Protein AF-A0A7R9LEV7-F1 (afdb_monomer_lite)

Structure (mmCIF, N/CA/C/O backbone):
data_AF-A0A7R9LEV7-F1
#
_entry.id   AF-A0A7R9LEV7-F1
#
loop_
_atom_site.group_PDB
_atom_site.id
_atom_site.type_symbol
_atom_site.label_atom_id
_atom_site.label_alt_id
_atom_site.label_comp_id
_atom_site.label_asym_id
_atom_site.label_entity_id
_atom_site.label_seq_id
_atom_site.pdbx_PDB_ins_code
_atom_site.Cartn_x
_atom_site.Cartn_y
_atom_site.Cartn_z
_atom_site.occupancy
_atom_site.B_iso_or_equiv
_atom_site.auth_seq_id
_atom_site.auth_comp_id
_atom_site.auth_asym_id
_atom_site.auth_atom_id
_atom_site.pdbx_PDB_model_num
ATOM 1 N N . MET A 1 1 ? 0.562 28.683 12.586 1.00 47.09 1 MET A N 1
ATOM 2 C CA . MET A 1 1 ? 1.000 27.918 11.396 1.00 47.09 1 MET A CA 1
ATOM 3 C C . MET A 1 1 ? -0.199 27.134 10.901 1.00 47.09 1 MET A C 1
ATOM 5 O O . MET A 1 1 ? -0.878 26.532 11.716 1.00 47.09 1 MET A O 1
ATOM 9 N N . ASN A 1 2 ? -0.547 27.266 9.622 1.00 50.81 2 ASN A N 1
ATOM 10 C CA . ASN A 1 2 ? -1.843 26.828 9.103 1.00 50.81 2 ASN A CA 1
ATOM 11 C C . ASN A 1 2 ? -1.877 25.301 8.926 1.00 50.81 2 ASN A C 1
ATOM 13 O O . ASN A 1 2 ? -1.026 24.731 8.242 1.00 50.81 2 ASN A O 1
ATOM 17 N N . ASN A 1 3 ? -2.853 24.663 9.563 1.00 64.19 3 ASN A N 1
ATOM 18 C CA . ASN A 1 3 ? -2.772 23.296 10.067 1.00 64.19 3 ASN A CA 1
ATOM 19 C C . ASN A 1 3 ? -3.196 22.223 9.046 1.00 64.19 3 ASN A C 1
ATOM 21 O O . ASN A 1 3 ? -4.086 21.417 9.295 1.00 64.19 3 ASN A O 1
ATOM 25 N N . ARG A 1 4 ? -2.622 22.257 7.834 1.00 72.50 4 ARG A N 1
ATOM 26 C CA . ARG A 1 4 ? -3.029 21.337 6.751 1.00 72.50 4 ARG A CA 1
ATOM 27 C C . ARG A 1 4 ? -2.778 19.867 7.081 1.00 72.50 4 ARG A C 1
ATOM 29 O O . ARG A 1 4 ? -3.557 19.032 6.637 1.00 72.50 4 ARG A O 1
ATOM 36 N N . PHE A 1 5 ? -1.713 19.565 7.822 1.00 71.69 5 PHE A N 1
ATOM 37 C CA . PHE A 1 5 ? -1.410 18.196 8.240 1.00 71.69 5 PHE A CA 1
ATOM 38 C C . PHE A 1 5 ? -2.412 17.705 9.278 1.00 71.69 5 PHE A C 1
ATOM 40 O O . PHE A 1 5 ? -3.044 16.684 9.041 1.00 71.69 5 PHE A O 1
ATOM 47 N N . ASP A 1 6 ? -2.663 18.481 10.330 1.00 76.75 6 ASP A N 1
ATOM 48 C CA . ASP A 1 6 ? -3.666 18.125 11.337 1.00 76.75 6 ASP A CA 1
ATOM 49 C C . ASP A 1 6 ? -5.066 18.016 10.721 1.00 76.75 6 ASP A C 1
ATOM 51 O O . ASP A 1 6 ? -5.847 17.152 11.097 1.00 76.75 6 ASP A O 1
ATOM 55 N N . HIS A 1 7 ? -5.380 18.837 9.714 1.00 81.81 7 HIS A N 1
ATOM 56 C CA . HIS A 1 7 ? -6.629 18.716 8.964 1.00 81.81 7 HIS A CA 1
ATOM 57 C C . HIS A 1 7 ? -6.697 17.422 8.136 1.00 81.81 7 HIS A C 1
ATOM 59 O O . HIS A 1 7 ? -7.743 16.774 8.087 1.00 81.81 7 HIS A O 1
ATOM 65 N N . PHE A 1 8 ? -5.589 17.030 7.498 1.00 85.00 8 PHE A N 1
ATOM 66 C CA . PHE A 1 8 ? -5.489 15.771 6.760 1.00 85.00 8 PHE A CA 1
ATOM 67 C C . PHE A 1 8 ? -5.619 14.560 7.688 1.00 85.00 8 PHE A C 1
ATOM 69 O O . PHE A 1 8 ? -6.366 13.640 7.370 1.00 85.00 8 PHE A O 1
ATOM 76 N N . GLU A 1 9 ? -4.944 14.574 8.836 1.00 88.88 9 GLU A N 1
ATOM 77 C CA . GLU A 1 9 ? -5.042 13.523 9.849 1.00 88.88 9 GLU A CA 1
ATOM 78 C C . GLU A 1 9 ? -6.454 13.442 10.427 1.00 88.88 9 GLU A C 1
ATOM 80 O O . GLU A 1 9 ? -7.057 12.374 10.408 1.00 88.88 9 GLU A O 1
ATOM 85 N N . GLN A 1 10 ? -7.032 14.572 10.841 1.00 88.88 10 GLN A N 1
ATOM 86 C CA . GLN A 1 10 ? -8.359 14.626 11.457 1.00 88.88 10 GLN A CA 1
ATOM 87 C C . GLN A 1 10 ? -9.472 14.108 10.538 1.00 88.88 10 GLN A C 1
ATOM 89 O O . GLN A 1 10 ? -10.426 13.491 11.016 1.00 88.88 10 GLN A O 1
ATOM 94 N N . ILE A 1 11 ? -9.393 14.394 9.236 1.00 89.81 11 ILE A N 1
ATOM 95 C CA . ILE A 1 11 ? -10.358 13.878 8.260 1.00 89.81 11 ILE A CA 1
ATOM 96 C C . ILE A 1 11 ? -10.007 12.439 7.896 1.00 89.81 11 ILE A C 1
ATOM 98 O O . ILE A 1 11 ? -10.865 11.561 7.938 1.00 89.81 11 ILE A O 1
ATOM 102 N N . GLY A 1 12 ? -8.750 12.194 7.529 1.00 90.88 12 GLY A N 1
ATOM 103 C CA . GLY A 1 12 ? -8.291 10.921 6.992 1.00 90.88 12 GLY A CA 1
ATOM 104 C C . GLY A 1 12 ? -8.388 9.771 7.988 1.00 90.88 12 GLY A C 1
ATOM 105 O O . GLY A 1 12 ? -8.630 8.650 7.550 1.00 90.88 12 GLY A O 1
ATOM 106 N N . SER A 1 13 ? -8.254 10.034 9.293 1.00 93.75 13 SER A N 1
ATOM 107 C CA . SER A 1 13 ? -8.361 9.026 10.358 1.00 93.75 13 SER A CA 1
ATOM 108 C C . SER A 1 13 ? -9.785 8.508 10.558 1.00 93.75 13 SER A C 1
ATOM 110 O O . SER A 1 13 ? -9.979 7.406 11.064 1.00 93.75 13 SER A O 1
ATOM 112 N N . LYS A 1 14 ? -10.794 9.266 10.121 1.00 93.62 14 LYS A N 1
ATOM 113 C CA . LYS A 1 14 ? -12.218 8.932 10.284 1.00 93.62 14 LYS A CA 1
ATOM 114 C C . LYS A 1 14 ? -12.855 8.310 9.042 1.00 93.62 14 LYS A C 1
ATOM 116 O O . LYS A 1 14 ? -14.064 8.087 9.006 1.00 93.62 14 LYS A O 1
ATOM 121 N N . VAL A 1 15 ? -12.047 8.066 8.013 1.00 92.06 15 VAL A N 1
ATOM 122 C CA . VAL A 1 15 ? -12.466 7.567 6.700 1.00 92.06 15 VAL A CA 1
ATOM 123 C C . VAL A 1 15 ? -11.873 6.177 6.503 1.00 92.06 15 VAL A C 1
ATOM 125 O O . VAL A 1 15 ? -10.658 6.002 6.599 1.00 92.06 15 VAL A O 1
ATOM 128 N N . LEU A 1 16 ? -12.718 5.190 6.207 1.00 91.44 16 LEU A N 1
ATOM 129 C CA . LEU A 1 16 ? -12.293 3.818 5.923 1.00 91.44 16 LEU A CA 1
ATOM 130 C C . LEU A 1 16 ? -11.338 3.764 4.719 1.00 91.44 16 LEU A C 1
ATOM 132 O O . LEU A 1 16 ? -11.522 4.498 3.743 1.00 91.44 16 LEU A O 1
ATOM 136 N N . CYS A 1 17 ? -10.350 2.861 4.735 1.00 89.31 17 CYS A N 1
ATOM 137 C CA . CYS A 1 17 ? -9.410 2.723 3.612 1.00 89.31 17 CYS A CA 1
ATOM 138 C C . CYS A 1 17 ? -10.069 2.338 2.278 1.00 89.31 17 CYS A C 1
ATOM 140 O O . CYS A 1 17 ? -9.464 2.535 1.228 1.00 89.31 17 CYS A O 1
ATOM 142 N N . GLU A 1 18 ? -11.296 1.815 2.295 1.00 82.81 18 GLU A N 1
ATOM 143 C CA . GLU A 1 18 ? -12.086 1.539 1.095 1.00 82.81 18 GLU A CA 1
ATOM 144 C C . GLU A 1 18 ? -13.091 2.648 0.721 1.00 82.81 18 GLU A C 1
ATOM 146 O O . GLU A 1 18 ? -13.806 2.517 -0.272 1.00 82.81 18 GLU A O 1
ATOM 151 N N . LYS A 1 19 ? -13.231 3.724 1.507 1.00 78.88 19 LYS A N 1
ATOM 152 C CA . LYS A 1 19 ? -14.218 4.774 1.207 1.00 78.88 19 LYS A CA 1
ATOM 153 C C . LYS A 1 19 ? -13.811 5.577 -0.019 1.00 78.88 19 LYS A C 1
ATOM 155 O O . LYS A 1 19 ? -12.648 5.924 -0.193 1.00 78.88 19 LYS A O 1
ATOM 160 N N . ASN A 1 20 ? -14.803 5.895 -0.852 1.00 64.69 20 ASN A N 1
ATOM 161 C CA . ASN A 1 20 ? -14.601 6.439 -2.194 1.00 64.69 20 ASN A CA 1
ATOM 162 C C . ASN A 1 20 ? -13.700 5.546 -3.051 1.00 64.69 20 ASN A C 1
ATOM 164 O O . ASN A 1 20 ? -13.074 6.033 -3.994 1.00 64.69 20 ASN A O 1
ATOM 168 N N . ASP A 1 21 ? -13.672 4.238 -2.763 1.00 61.25 21 ASP A N 1
ATOM 169 C CA . ASP A 1 21 ? -13.261 3.245 -3.733 1.00 61.25 21 ASP A CA 1
ATOM 170 C C 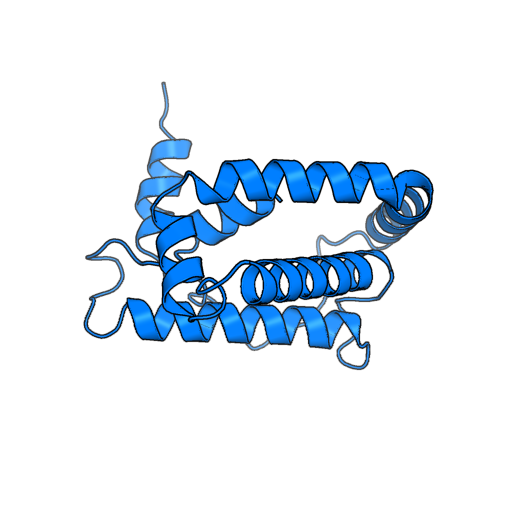. ASP A 1 21 ? -14.164 3.426 -4.949 1.00 61.25 21 ASP A C 1
ATOM 172 O O . ASP A 1 21 ? -15.286 2.918 -5.009 1.00 61.25 21 ASP A O 1
ATOM 176 N N . ILE A 1 22 ? -13.669 4.185 -5.926 1.00 51.53 22 ILE A N 1
ATOM 177 C CA . ILE A 1 22 ? -14.211 4.237 -7.274 1.00 51.53 22 ILE A CA 1
ATOM 178 C C . ILE A 1 22 ? -13.961 2.836 -7.826 1.00 51.53 22 ILE A C 1
ATOM 180 O O . ILE A 1 22 ? -12.960 2.557 -8.482 1.00 51.53 22 ILE A O 1
ATOM 184 N N . SER A 1 23 ? -14.853 1.921 -7.463 1.00 46.97 23 SER A N 1
ATOM 185 C CA . SER A 1 23 ? -14.856 0.505 -7.818 1.00 46.97 23 SER A CA 1
ATOM 186 C C . SER A 1 23 ? -15.030 0.282 -9.322 1.00 46.97 23 SER A C 1
ATOM 188 O O . SER A 1 23 ? -15.040 -0.859 -9.766 1.00 46.97 23 SER A O 1
ATOM 190 N N . ASP A 1 24 ? -15.073 1.364 -10.104 1.00 50.38 24 ASP A N 1
ATOM 191 C CA . ASP A 1 24 ? -15.359 1.356 -11.532 1.00 50.38 24 ASP A CA 1
ATOM 192 C C . ASP A 1 24 ? -14.272 2.016 -12.402 1.00 50.38 24 ASP A C 1
ATOM 194 O O . ASP A 1 24 ? -14.451 2.226 -13.598 1.00 50.38 24 ASP A O 1
ATOM 198 N N . LYS A 1 25 ? -13.108 2.362 -11.833 1.00 52.19 25 LYS A N 1
ATOM 199 C CA . LYS A 1 25 ? -11.977 2.882 -12.619 1.00 52.19 25 LYS A CA 1
ATOM 200 C C . LYS A 1 25 ? -10.650 2.257 -12.193 1.00 52.19 25 LYS A C 1
ATOM 202 O O . LYS A 1 25 ? -9.771 2.917 -11.655 1.00 52.19 25 LYS A O 1
ATOM 207 N N . THR A 1 26 ? -10.461 0.990 -12.568 1.00 59.38 26 THR A N 1
ATOM 208 C CA . THR A 1 26 ? -9.124 0.440 -12.886 1.00 59.38 26 THR A CA 1
ATOM 209 C C . THR A 1 26 ? -8.474 1.157 -14.079 1.00 59.38 26 THR A C 1
ATOM 211 O O . THR A 1 26 ? -7.342 0.853 -14.446 1.00 59.38 26 THR A O 1
ATOM 214 N N . SER A 1 27 ? -9.169 2.125 -14.687 1.00 71.44 27 SER A N 1
ATOM 215 C CA . SER A 1 27 ? -8.616 2.993 -15.711 1.00 71.44 27 SER A CA 1
ATOM 216 C C . SER A 1 27 ? -7.413 3.755 -15.173 1.00 71.44 27 SER A C 1
ATOM 218 O O . SER A 1 27 ? -7.488 4.413 -14.134 1.00 71.44 27 SER A O 1
ATOM 220 N N . VAL A 1 28 ? -6.338 3.718 -15.949 1.00 83.06 28 VAL A N 1
ATOM 221 C CA . VAL A 1 28 ? -5.165 4.571 -15.783 1.00 83.06 28 VAL A CA 1
ATOM 222 C C . VAL A 1 28 ? -5.598 6.020 -15.496 1.00 83.06 28 VAL A C 1
ATOM 224 O O . VAL A 1 28 ? -6.374 6.576 -16.281 1.00 83.06 28 VAL A O 1
ATOM 227 N N . PRO A 1 29 ? -5.125 6.651 -14.404 1.00 85.12 29 PRO A N 1
ATOM 228 C CA . PRO A 1 29 ? -5.431 8.048 -14.124 1.00 85.12 29 PRO A CA 1
ATOM 229 C C . PRO A 1 29 ? -4.989 8.953 -15.279 1.00 85.12 29 PRO A C 1
ATOM 231 O O . PRO A 1 29 ? -3.902 8.775 -15.819 1.00 85.12 29 PRO A O 1
ATOM 234 N N . GLN A 1 30 ? -5.795 9.956 -15.643 1.00 89.06 30 GLN A N 1
ATOM 235 C CA . GLN A 1 30 ? -5.492 10.844 -16.781 1.00 89.06 30 GLN A CA 1
ATOM 236 C C . GLN A 1 30 ? -4.182 11.627 -16.613 1.00 89.06 30 GLN A C 1
ATOM 238 O O . GLN A 1 30 ? -3.542 11.985 -17.595 1.00 89.06 30 GLN A O 1
ATOM 243 N N . TRP A 1 31 ? -3.778 11.882 -15.369 1.00 89.38 31 TRP A N 1
ATOM 244 C CA . TRP A 1 31 ? -2.523 12.556 -15.040 1.00 89.38 31 TRP A CA 1
ATOM 245 C C . TRP A 1 31 ? -1.303 11.620 -15.079 1.00 89.38 31 TRP A C 1
ATOM 247 O O . TRP A 1 31 ? -0.176 12.088 -14.911 1.00 89.38 31 TRP A O 1
ATOM 257 N N . LEU A 1 32 ? -1.500 10.307 -15.258 1.00 89.62 32 LEU A N 1
ATOM 258 C CA . LEU A 1 32 ? -0.415 9.335 -15.232 1.00 89.62 32 LEU A CA 1
ATOM 259 C C . LEU A 1 32 ? 0.423 9.421 -16.511 1.00 89.62 32 LEU A C 1
ATOM 261 O O . LEU A 1 32 ? -0.024 9.095 -17.609 1.00 89.62 32 LEU A O 1
ATOM 265 N N . ASP A 1 33 ? 1.691 9.762 -16.333 1.00 93.88 33 ASP A N 1
ATOM 266 C CA . ASP A 1 33 ? 2.699 9.738 -17.383 1.00 93.88 33 ASP A CA 1
ATOM 267 C C . ASP A 1 33 ? 3.368 8.354 -17.433 1.00 93.88 33 ASP A C 1
ATOM 269 O O . ASP A 1 33 ? 4.161 7.983 -16.558 1.00 93.88 33 ASP A O 1
ATOM 273 N N . LYS A 1 34 ? 3.036 7.571 -18.467 1.00 90.81 34 LYS A N 1
ATOM 274 C CA . LYS A 1 34 ? 3.555 6.205 -18.638 1.00 90.81 34 LYS A CA 1
ATOM 275 C C . LYS A 1 34 ? 5.075 6.167 -18.825 1.00 90.81 34 LYS A C 1
ATOM 277 O O . LYS A 1 34 ? 5.693 5.172 -18.448 1.00 90.81 34 LYS A O 1
ATOM 282 N N . ASP A 1 35 ? 5.694 7.224 -19.347 1.00 94.62 35 ASP A N 1
ATOM 283 C CA . ASP A 1 35 ? 7.144 7.262 -19.554 1.00 94.62 35 ASP A CA 1
ATOM 284 C C . ASP A 1 35 ? 7.889 7.499 -18.242 1.00 94.62 35 ASP A C 1
ATOM 286 O O . ASP A 1 35 ? 8.907 6.851 -17.978 1.00 94.62 35 ASP A O 1
ATOM 290 N N . LYS A 1 36 ? 7.335 8.331 -17.350 1.00 95.19 36 LYS A N 1
ATOM 291 C CA . LYS A 1 36 ? 7.852 8.461 -15.977 1.00 95.19 36 LYS A CA 1
ATOM 292 C C . LYS A 1 36 ? 7.760 7.147 -15.208 1.00 95.19 36 LYS A C 1
ATOM 294 O O . LYS A 1 36 ? 8.709 6.803 -14.503 1.00 95.19 36 LYS A O 1
ATOM 299 N N . ILE A 1 37 ? 6.672 6.392 -15.380 1.00 93.00 37 ILE A N 1
ATOM 300 C CA . ILE A 1 37 ? 6.533 5.062 -14.771 1.00 93.00 37 ILE A CA 1
ATOM 301 C C . ILE A 1 37 ? 7.610 4.111 -15.294 1.00 93.00 37 ILE A C 1
ATOM 303 O O . ILE A 1 37 ? 8.364 3.566 -14.492 1.00 93.00 37 ILE A O 1
ATOM 307 N N . ARG A 1 38 ? 7.770 3.974 -16.616 1.00 93.88 38 ARG A N 1
ATOM 308 C CA . ARG A 1 38 ? 8.815 3.115 -17.211 1.00 93.88 38 ARG A CA 1
ATOM 309 C C . ARG A 1 38 ? 10.216 3.486 -16.726 1.00 93.88 38 ARG A C 1
ATOM 311 O O . ARG A 1 38 ? 11.024 2.609 -16.415 1.00 93.88 38 ARG A O 1
ATOM 318 N N . ARG A 1 39 ? 10.507 4.786 -16.611 1.00 96.00 39 ARG A N 1
ATOM 319 C CA . ARG A 1 39 ? 11.777 5.277 -16.062 1.00 96.00 39 ARG A CA 1
ATOM 320 C C . ARG A 1 39 ? 11.968 4.854 -14.604 1.00 96.00 39 ARG A C 1
ATOM 322 O O . ARG A 1 39 ? 13.052 4.388 -14.255 1.00 96.00 39 ARG A O 1
ATOM 329 N N . ALA A 1 40 ? 10.940 4.991 -13.768 1.00 93.88 40 ALA A N 1
ATOM 330 C CA . ALA A 1 40 ? 10.988 4.567 -12.371 1.00 93.88 40 ALA A CA 1
ATOM 331 C C . ALA A 1 40 ? 11.175 3.046 -12.235 1.00 93.88 40 ALA A C 1
ATOM 333 O O . ALA A 1 40 ? 11.975 2.607 -11.413 1.00 93.88 40 ALA A O 1
ATOM 334 N N . GLN A 1 41 ? 10.516 2.246 -13.078 1.00 95.25 41 GLN A N 1
ATOM 335 C CA . GLN A 1 41 ? 10.683 0.787 -13.113 1.00 95.25 41 GLN A CA 1
ATOM 336 C C . GLN A 1 41 ? 12.115 0.384 -13.498 1.00 95.25 41 GLN A C 1
ATOM 338 O O . GLN A 1 41 ? 12.711 -0.482 -12.860 1.00 95.25 41 GLN A O 1
ATOM 343 N N . SER A 1 42 ? 12.711 1.057 -14.489 1.00 95.88 42 SER A N 1
ATOM 344 C CA . SER A 1 42 ? 14.116 0.845 -14.868 1.00 95.88 42 SER A CA 1
ATOM 345 C C . SER A 1 42 ? 15.079 1.180 -13.721 1.00 95.88 42 SER A C 1
ATOM 347 O O . SER A 1 42 ? 15.970 0.392 -13.403 1.00 95.88 42 SER A O 1
ATOM 349 N N . LEU A 1 43 ? 14.855 2.304 -13.029 1.00 95.62 43 LEU A N 1
ATOM 350 C CA . LEU A 1 43 ? 15.635 2.685 -11.848 1.00 95.62 43 LEU A CA 1
ATOM 351 C C . LEU A 1 43 ? 15.502 1.639 -10.735 1.00 95.62 43 LEU A C 1
ATOM 353 O O . LEU A 1 43 ? 16.513 1.186 -10.201 1.00 95.62 43 LEU A O 1
ATOM 357 N N . ALA A 1 44 ? 14.276 1.217 -10.419 1.00 93.88 44 ALA A N 1
ATOM 358 C CA . ALA A 1 44 ? 14.019 0.211 -9.396 1.00 93.88 44 ALA A CA 1
ATOM 359 C C . ALA A 1 44 ? 14.673 -1.135 -9.733 1.00 93.88 44 ALA A C 1
ATOM 361 O O . ALA A 1 44 ? 15.224 -1.777 -8.846 1.00 93.88 44 ALA A O 1
ATOM 362 N N . LYS A 1 45 ? 14.689 -1.540 -11.008 1.00 94.19 45 LYS A N 1
ATOM 363 C CA . LYS A 1 45 ? 15.386 -2.751 -11.461 1.00 94.19 45 LYS A CA 1
ATOM 364 C C . LYS A 1 45 ? 16.903 -2.645 -11.274 1.00 94.19 45 LYS A C 1
ATOM 366 O O . LYS A 1 45 ? 17.520 -3.581 -10.773 1.00 94.19 45 LYS A O 1
ATOM 371 N N . ASN A 1 46 ? 17.495 -1.507 -11.636 1.00 96.62 46 ASN A N 1
ATOM 372 C CA . ASN A 1 46 ? 18.943 -1.285 -11.535 1.00 96.62 46 ASN A CA 1
ATOM 373 C C . ASN A 1 46 ? 19.421 -1.099 -10.086 1.00 96.62 46 ASN A C 1
ATOM 375 O O . ASN A 1 46 ? 20.566 -1.410 -9.767 1.00 96.62 46 ASN A O 1
ATOM 379 N N . HIS A 1 47 ? 18.543 -0.622 -9.200 1.00 95.88 47 HIS A N 1
ATOM 380 C CA . HIS A 1 47 ? 18.845 -0.337 -7.795 1.00 95.88 47 HIS A CA 1
ATOM 381 C C . HIS A 1 47 ? 17.951 -1.123 -6.831 1.00 95.88 47 HIS A C 1
ATOM 383 O O . HIS A 1 47 ? 17.615 -0.634 -5.750 1.00 95.88 47 HIS A O 1
ATOM 389 N N . PHE A 1 48 ? 17.580 -2.350 -7.208 1.00 92.69 48 PHE A N 1
ATOM 390 C CA . PHE A 1 48 ? 16.589 -3.149 -6.485 1.00 92.69 48 PHE A CA 1
ATOM 391 C C . PHE A 1 48 ? 16.900 -3.279 -4.994 1.00 92.69 48 PHE A C 1
ATOM 393 O O . PHE A 1 48 ? 16.025 -3.048 -4.168 1.00 92.69 48 PHE A O 1
ATOM 400 N N . PHE A 1 49 ? 18.150 -3.583 -4.636 1.00 92.50 49 PHE A N 1
ATOM 401 C CA . PHE A 1 49 ? 18.542 -3.726 -3.233 1.00 92.50 49 PHE A CA 1
ATOM 402 C C . PHE A 1 49 ? 18.399 -2.428 -2.435 1.00 92.50 49 PHE A C 1
ATOM 404 O O . PHE A 1 49 ? 17.987 -2.478 -1.281 1.00 92.50 49 PHE A O 1
ATOM 411 N N . GLY A 1 50 ? 18.690 -1.275 -3.043 1.00 95.06 50 GLY A N 1
ATOM 412 C CA . GLY A 1 50 ? 18.529 0.026 -2.393 1.00 95.06 50 GLY A CA 1
ATOM 413 C C . GLY A 1 50 ? 17.057 0.367 -2.167 1.00 95.06 50 GLY A C 1
ATOM 414 O O . GLY A 1 50 ? 16.673 0.725 -1.058 1.00 95.06 50 GLY A O 1
ATOM 415 N N . VAL A 1 51 ? 16.221 0.172 -3.192 1.00 93.19 51 VAL A N 1
ATOM 416 C CA . VAL A 1 51 ? 14.764 0.355 -3.084 1.00 93.19 51 VAL A CA 1
ATOM 417 C C . VAL A 1 51 ? 14.182 -0.600 -2.041 1.00 93.19 51 VAL A C 1
ATOM 419 O O . VAL A 1 51 ? 13.441 -0.178 -1.161 1.00 93.19 51 VAL A O 1
ATOM 422 N N . PHE A 1 52 ? 14.566 -1.875 -2.078 1.00 90.88 52 PHE A N 1
ATOM 423 C CA . PHE A 1 52 ? 14.115 -2.869 -1.110 1.00 90.88 52 PHE A CA 1
ATOM 424 C C . PHE A 1 52 ? 14.536 -2.528 0.327 1.00 90.88 52 PHE A C 1
ATOM 426 O O . PHE A 1 52 ? 13.730 -2.644 1.249 1.00 90.88 52 PHE A O 1
ATOM 433 N N . PHE A 1 53 ? 15.780 -2.089 0.531 1.00 92.56 53 PHE A N 1
ATOM 434 C CA . PHE A 1 53 ? 16.267 -1.699 1.852 1.00 92.56 53 PHE A CA 1
ATOM 435 C C . PHE A 1 53 ? 15.528 -0.470 2.401 1.00 92.56 53 PHE A C 1
ATOM 437 O O . PHE A 1 53 ? 15.233 -0.422 3.597 1.00 92.56 53 PHE A O 1
ATOM 444 N N . ALA A 1 54 ? 15.178 0.487 1.535 1.00 93.25 54 ALA A N 1
ATOM 445 C CA . ALA A 1 54 ? 14.346 1.630 1.902 1.00 93.25 54 ALA A CA 1
ATOM 446 C C . ALA A 1 54 ? 12.946 1.181 2.358 1.00 93.25 54 ALA A C 1
ATOM 448 O O . ALA A 1 54 ? 12.558 1.504 3.480 1.00 93.25 54 ALA A O 1
ATOM 449 N N . HIS A 1 55 ? 12.263 0.339 1.567 1.00 91.56 55 HIS A N 1
ATOM 450 C CA . HIS A 1 55 ? 10.971 -0.279 1.925 1.00 91.56 55 HIS A CA 1
ATOM 451 C C . HIS A 1 55 ? 11.034 -0.996 3.283 1.00 91.56 55 HIS A C 1
ATOM 453 O O . HIS A 1 55 ? 10.162 -0.834 4.135 1.00 91.56 55 HIS A O 1
ATOM 459 N N . LEU A 1 56 ? 12.083 -1.797 3.513 1.00 90.69 56 LEU A N 1
ATOM 460 C CA . LEU A 1 56 ? 12.253 -2.542 4.763 1.00 90.69 56 LEU A CA 1
ATOM 461 C C . LEU A 1 56 ? 12.464 -1.610 5.964 1.00 90.69 56 LEU A C 1
ATOM 463 O O . LEU A 1 56 ? 11.839 -1.810 7.005 1.00 90.69 56 LEU A O 1
ATOM 467 N N . SER A 1 57 ? 13.320 -0.598 5.819 1.00 93.00 57 SER A N 1
ATOM 468 C CA . SER A 1 57 ? 13.580 0.403 6.865 1.00 93.00 57 SER A CA 1
ATOM 469 C C . SER A 1 57 ? 12.304 1.164 7.222 1.00 93.00 57 SER A C 1
ATOM 471 O O . SER A 1 57 ? 11.967 1.320 8.394 1.00 93.00 57 SER A O 1
ATOM 473 N N . GLY A 1 58 ? 11.548 1.544 6.197 1.00 92.38 58 GLY A N 1
ATOM 474 C CA . GLY A 1 58 ? 10.217 2.110 6.291 1.00 92.38 58 GLY A CA 1
ATOM 475 C C . GLY A 1 58 ? 9.234 1.284 7.107 1.00 92.38 58 GLY A C 1
ATOM 476 O O . GLY A 1 58 ? 8.662 1.755 8.090 1.00 92.38 58 GLY A O 1
ATOM 477 N N . LEU A 1 59 ? 9.087 0.009 6.744 1.00 90.75 59 LEU A N 1
ATOM 478 C CA . LEU A 1 59 ? 8.225 -0.933 7.456 1.00 90.75 59 LEU A CA 1
ATOM 479 C C . LEU A 1 59 ? 8.632 -1.106 8.925 1.00 90.75 59 LEU A C 1
ATOM 481 O O . LEU A 1 59 ? 7.757 -1.206 9.784 1.00 90.75 59 LEU A O 1
ATOM 485 N N . ILE A 1 60 ? 9.934 -1.118 9.233 1.00 91.69 60 ILE A N 1
ATOM 486 C CA . ILE A 1 60 ? 10.423 -1.181 10.619 1.00 91.69 60 ILE A CA 1
ATOM 487 C C . ILE A 1 60 ? 9.984 0.059 11.406 1.00 91.69 60 ILE A C 1
ATOM 489 O O . ILE A 1 60 ? 9.565 -0.072 12.552 1.00 91.69 60 ILE A O 1
ATOM 493 N N . LEU A 1 61 ? 10.023 1.252 10.814 1.00 93.44 61 LEU A N 1
ATOM 494 C CA . LEU A 1 61 ? 9.517 2.459 11.474 1.00 93.44 61 LEU A CA 1
ATOM 495 C C . LEU A 1 61 ? 7.996 2.389 11.670 1.00 93.44 61 LEU A C 1
ATOM 497 O O . LEU A 1 61 ? 7.504 2.628 12.772 1.00 93.44 61 LEU A O 1
ATOM 501 N N . LEU A 1 62 ? 7.258 1.974 10.639 1.00 93.38 62 LEU A N 1
ATOM 502 C CA . LEU A 1 62 ? 5.795 1.904 10.659 1.00 93.38 62 LEU A CA 1
ATOM 503 C C . LEU A 1 62 ? 5.242 0.965 11.739 1.00 93.38 62 LEU A C 1
ATOM 505 O O . LEU A 1 62 ? 4.228 1.288 12.352 1.00 93.38 62 LEU A O 1
ATOM 509 N N . VAL A 1 63 ? 5.900 -0.162 12.041 1.00 92.00 63 VAL A N 1
ATOM 510 C CA . VAL A 1 63 ? 5.420 -1.084 13.096 1.00 92.00 63 VAL A CA 1
ATOM 511 C C . VAL A 1 63 ? 5.484 -0.500 14.512 1.00 92.00 63 VAL A C 1
ATOM 513 O O . VAL A 1 63 ? 4.888 -1.074 15.422 1.00 92.00 63 VAL A O 1
ATOM 516 N N . HIS A 1 64 ? 6.163 0.633 14.714 1.00 93.75 64 HIS A N 1
ATOM 517 C CA . HIS A 1 64 ? 6.157 1.354 15.990 1.00 93.75 64 HIS A CA 1
ATOM 518 C C . HIS A 1 64 ? 4.930 2.270 16.142 1.00 93.75 64 HIS A C 1
ATOM 520 O O . HIS A 1 64 ? 4.639 2.731 17.247 1.00 93.75 64 HIS A O 1
ATOM 526 N N . ILE A 1 65 ? 4.175 2.509 15.065 1.00 94.00 65 ILE A N 1
ATOM 527 C CA . ILE A 1 65 ? 2.928 3.275 15.089 1.00 94.00 65 ILE A CA 1
ATOM 528 C C . ILE A 1 65 ? 1.782 2.332 15.462 1.00 94.00 65 ILE A C 1
ATOM 530 O O . ILE A 1 65 ? 1.504 1.356 14.763 1.00 94.00 65 ILE A O 1
ATOM 534 N N . LYS A 1 66 ? 1.083 2.621 16.568 1.00 94.06 66 LYS A N 1
ATOM 535 C CA . LYS A 1 66 ? 0.029 1.740 17.106 1.00 94.06 66 LYS A CA 1
ATOM 536 C C . LYS A 1 66 ? -1.094 1.459 16.102 1.00 94.06 66 LYS A C 1
ATOM 538 O O . LYS A 1 66 ? -1.522 0.309 16.003 1.00 94.06 66 LYS A O 1
ATOM 543 N N . SER A 1 67 ? -1.539 2.469 15.351 1.00 93.56 67 SER A N 1
ATOM 544 C CA . SER A 1 67 ? -2.609 2.322 14.352 1.00 93.56 67 SER A CA 1
ATOM 545 C C . SER A 1 67 ? -2.226 1.386 13.198 1.00 93.56 67 SER A C 1
ATOM 547 O O . SER A 1 67 ? -3.094 0.706 12.657 1.00 93.56 67 SER A O 1
ATOM 549 N N . ILE A 1 68 ? -0.929 1.259 12.890 1.00 94.75 68 ILE A N 1
ATOM 550 C CA . ILE A 1 68 ? -0.390 0.322 11.892 1.00 94.75 68 ILE A CA 1
ATOM 551 C C . ILE A 1 68 ? -0.123 -1.062 12.497 1.00 94.75 68 ILE A C 1
ATOM 553 O O . ILE A 1 68 ? -0.365 -2.092 11.862 1.00 94.75 68 ILE A O 1
ATOM 557 N N . LEU A 1 69 ? 0.351 -1.115 13.745 1.00 95.00 69 LEU A N 1
ATOM 558 C CA . LEU A 1 69 ? 0.666 -2.368 14.429 1.00 95.00 69 LEU A CA 1
ATOM 559 C C . LEU A 1 69 ? -0.581 -3.224 14.696 1.00 95.00 69 LEU A C 1
ATOM 561 O O . LEU A 1 69 ? -0.540 -4.436 14.472 1.00 95.00 69 LEU A O 1
ATOM 565 N N . ILE A 1 70 ? -1.679 -2.613 15.157 1.00 94.75 70 ILE A N 1
ATOM 566 C CA . ILE A 1 70 ? -2.922 -3.316 15.531 1.00 94.75 70 ILE A CA 1
ATOM 567 C C . ILE A 1 70 ? -3.464 -4.185 14.374 1.00 94.75 70 ILE A C 1
ATOM 569 O O . ILE A 1 70 ? -3.690 -5.381 14.587 1.00 94.75 70 ILE A O 1
ATOM 573 N N . PRO A 1 71 ? -3.603 -3.667 13.139 1.00 94.31 71 PRO A N 1
ATOM 574 C CA . PRO A 1 71 ? -3.985 -4.476 11.984 1.00 94.31 71 PRO A CA 1
ATOM 575 C C . PRO A 1 71 ? -3.034 -5.632 11.678 1.00 94.31 71 PRO A C 1
ATOM 577 O O . PRO A 1 71 ? -3.475 -6.717 11.309 1.00 94.31 71 PRO A O 1
ATOM 580 N N . LEU A 1 72 ? -1.721 -5.451 11.843 1.00 93.94 72 LEU A N 1
ATOM 581 C CA . LEU A 1 72 ? -0.749 -6.507 11.551 1.00 93.94 72 LEU A CA 1
ATOM 582 C C . LEU A 1 72 ? -0.862 -7.684 12.527 1.00 93.94 72 LEU A C 1
ATOM 584 O O . LEU A 1 72 ? -0.734 -8.846 12.117 1.00 93.94 72 LEU A O 1
ATOM 588 N N . ILE A 1 73 ? -1.092 -7.408 13.813 1.00 94.44 73 ILE A N 1
ATOM 589 C CA . ILE A 1 73 ? -1.230 -8.453 14.837 1.00 94.44 73 ILE A CA 1
ATOM 590 C C . ILE A 1 73 ? -2.605 -9.129 14.798 1.00 94.44 73 ILE A C 1
ATOM 592 O O . ILE A 1 73 ? -2.674 -10.339 15.021 1.00 94.44 73 ILE A O 1
ATOM 596 N N . SER A 1 74 ? -3.670 -8.409 14.426 1.00 93.94 74 SER A N 1
ATOM 597 C CA . SER A 1 74 ? -5.036 -8.953 14.389 1.00 93.94 74 SER A CA 1
ATOM 598 C C . SER A 1 74 ? -5.227 -10.053 13.339 1.00 93.94 74 SER A C 1
ATOM 600 O O . SER A 1 74 ? -6.043 -10.951 13.524 1.00 93.94 74 SER A O 1
ATOM 602 N N . THR A 1 75 ? -4.428 -10.058 12.264 1.00 92.88 75 THR A N 1
ATOM 603 C CA . THR A 1 75 ? -4.532 -11.082 11.204 1.00 92.88 75 THR A CA 1
ATOM 604 C C . THR A 1 75 ? -4.049 -12.482 11.602 1.00 92.88 75 THR A C 1
ATOM 606 O O . THR A 1 75 ? -4.182 -13.418 10.814 1.00 92.88 75 THR A O 1
ATOM 609 N N . GLY A 1 76 ? -3.376 -12.635 12.749 1.00 89.94 76 GLY A N 1
ATOM 610 C CA . GLY A 1 76 ? -2.724 -13.890 13.148 1.00 89.94 76 GLY A CA 1
ATOM 611 C C . GLY A 1 76 ? -1.436 -14.226 12.374 1.00 89.94 76 GLY A C 1
ATOM 612 O O . GLY A 1 76 ? -0.694 -15.125 12.773 1.00 89.94 76 GLY A O 1
ATOM 613 N N . ASN A 1 77 ? -1.084 -13.463 11.329 1.00 91.19 77 ASN A N 1
ATOM 614 C CA . ASN A 1 77 ? 0.159 -13.635 10.558 1.00 91.19 77 ASN A CA 1
ATOM 615 C C . ASN A 1 77 ? 1.410 -13.088 11.271 1.00 91.19 77 ASN A C 1
ATOM 617 O O . ASN A 1 77 ? 2.472 -12.989 10.657 1.00 91.19 77 ASN A O 1
ATOM 621 N N . SER A 1 78 ? 1.287 -12.720 12.548 1.00 93.00 78 SER A N 1
ATOM 622 C CA . SER A 1 78 ? 2.355 -12.176 13.402 1.00 93.00 78 SER A CA 1
ATOM 623 C C . SER A 1 78 ? 2.686 -13.064 14.607 1.00 93.00 78 SER A C 1
ATOM 625 O O . SER A 1 78 ? 3.477 -12.665 15.450 1.00 93.00 78 SER A O 1
ATOM 627 N N . ARG A 1 79 ? 2.096 -14.264 14.709 1.00 93.12 79 ARG A N 1
ATOM 628 C CA . ARG A 1 79 ? 2.148 -15.101 15.925 1.00 93.12 79 ARG A CA 1
ATOM 629 C C . ARG A 1 79 ? 3.485 -15.796 16.215 1.00 93.12 79 ARG A C 1
ATOM 631 O O . ARG A 1 79 ? 3.666 -16.324 17.302 1.00 93.12 79 ARG A O 1
ATOM 638 N N . SER A 1 80 ? 4.400 -15.864 15.248 1.00 94.44 80 SER A N 1
ATOM 639 C CA . SER A 1 80 ? 5.751 -16.403 15.454 1.00 94.44 80 SER A CA 1
ATOM 640 C C . SER A 1 80 ? 6.734 -15.841 14.430 1.00 94.44 80 SER A C 1
ATOM 642 O O . SER A 1 80 ? 6.319 -15.301 13.401 1.00 94.44 80 SER A O 1
ATOM 644 N N . VAL A 1 81 ? 8.037 -16.023 14.671 1.00 94.44 81 VAL A N 1
ATOM 645 C CA . VAL A 1 81 ? 9.113 -15.588 13.760 1.00 94.44 81 VAL A CA 1
ATOM 646 C C . VAL A 1 81 ? 8.928 -16.153 12.345 1.00 94.44 81 VAL A C 1
ATOM 648 O O . VAL A 1 81 ? 9.062 -15.419 11.371 1.00 94.44 81 VAL A O 1
ATOM 651 N N . ALA A 1 82 ? 8.524 -17.420 12.210 1.00 95.62 82 ALA A N 1
ATOM 652 C CA . ALA A 1 82 ? 8.259 -18.027 10.902 1.00 95.62 82 ALA A CA 1
ATOM 653 C C . ALA A 1 82 ? 7.075 -17.366 10.164 1.00 95.62 82 ALA A C 1
ATOM 655 O O . ALA A 1 82 ? 7.140 -17.143 8.954 1.00 95.62 82 ALA A O 1
ATOM 656 N N . HIS A 1 83 ? 6.004 -16.997 10.883 1.00 94.75 83 HIS A N 1
ATOM 657 C CA . HIS A 1 83 ? 4.867 -16.280 10.289 1.00 94.75 83 HIS A CA 1
ATOM 658 C C . HIS A 1 83 ? 5.259 -14.862 9.864 1.00 94.75 83 HIS A C 1
ATOM 660 O O . HIS A 1 83 ? 4.884 -14.430 8.772 1.00 94.75 83 HIS A O 1
ATOM 666 N N . LEU A 1 84 ? 6.048 -14.175 10.696 1.00 92.81 84 LEU A N 1
ATOM 667 C CA . LEU A 1 84 ? 6.607 -12.855 10.405 1.00 92.81 84 LEU A CA 1
ATOM 668 C C . LEU A 1 84 ? 7.469 -12.893 9.139 1.00 92.81 84 LEU A C 1
ATOM 670 O O . LEU A 1 84 ? 7.220 -12.123 8.212 1.00 92.81 84 LEU A O 1
ATOM 674 N N . PHE A 1 85 ? 8.413 -13.835 9.065 1.00 93.00 85 PHE A N 1
ATOM 675 C CA . PHE A 1 85 ? 9.259 -14.041 7.890 1.00 93.00 85 PHE A CA 1
ATOM 676 C C . PHE A 1 85 ? 8.418 -14.271 6.630 1.00 93.00 85 PHE A C 1
ATOM 678 O O . PHE A 1 85 ? 8.566 -13.557 5.640 1.00 93.00 85 PHE A O 1
ATOM 685 N N . GLY A 1 86 ? 7.464 -15.206 6.686 1.00 94.88 86 GLY A N 1
ATOM 686 C CA . GLY A 1 86 ? 6.583 -15.487 5.555 1.00 94.88 86 GLY A CA 1
ATOM 687 C C . GLY A 1 86 ? 5.740 -14.280 5.135 1.00 94.88 86 GLY A C 1
ATOM 688 O O . GLY A 1 86 ? 5.528 -14.068 3.941 1.00 94.88 86 GLY A O 1
ATOM 689 N N . ARG A 1 87 ? 5.265 -13.465 6.087 1.00 93.31 87 ARG A N 1
ATOM 690 C CA . ARG A 1 87 ? 4.516 -12.237 5.787 1.00 93.31 87 ARG A CA 1
ATOM 691 C C . ARG A 1 87 ? 5.373 -11.256 4.996 1.00 93.31 87 ARG A C 1
ATOM 693 O O . ARG A 1 87 ? 4.946 -10.841 3.922 1.00 93.31 87 ARG A O 1
ATOM 700 N N . TYR A 1 88 ? 6.555 -10.916 5.500 1.00 91.75 88 TYR A N 1
ATOM 701 C CA . TYR A 1 88 ? 7.407 -9.915 4.860 1.00 91.75 88 TYR A CA 1
ATOM 702 C C . TYR A 1 88 ? 8.018 -10.410 3.549 1.00 91.75 88 TYR A C 1
ATOM 704 O O . TYR A 1 88 ? 8.127 -9.624 2.613 1.00 91.75 88 TYR A O 1
ATOM 712 N N . LEU A 1 89 ? 8.298 -11.711 3.414 1.00 93.12 89 LEU A N 1
ATOM 713 C CA . LEU A 1 89 ? 8.690 -12.294 2.131 1.00 93.12 89 LEU A CA 1
ATOM 714 C C . LEU A 1 89 ? 7.574 -12.152 1.083 1.00 93.12 89 LEU A C 1
ATOM 716 O O . LEU A 1 89 ? 7.836 -11.749 -0.048 1.00 93.12 89 LEU A O 1
ATOM 720 N N . ARG A 1 90 ? 6.311 -12.412 1.453 1.00 94.38 90 ARG A N 1
ATOM 721 C CA . ARG A 1 90 ? 5.167 -12.179 0.553 1.00 94.38 90 ARG A CA 1
ATOM 722 C C . ARG A 1 90 ? 4.997 -10.699 0.211 1.00 94.38 90 ARG A C 1
ATOM 724 O O . ARG A 1 90 ? 4.671 -10.393 -0.931 1.00 94.38 90 ARG A O 1
ATOM 731 N N . THR A 1 91 ? 5.201 -9.792 1.168 1.00 92.19 91 THR A N 1
ATOM 732 C CA . THR A 1 91 ? 5.177 -8.342 0.906 1.00 92.19 91 THR A CA 1
ATOM 733 C C . THR A 1 91 ? 6.260 -7.951 -0.095 1.00 92.19 91 THR A C 1
ATOM 735 O O . THR A 1 91 ? 5.938 -7.310 -1.090 1.00 92.19 91 THR A O 1
ATOM 738 N N . LEU A 1 92 ? 7.500 -8.415 0.094 1.00 92.69 92 LEU A N 1
ATOM 739 C CA . LEU A 1 92 ? 8.616 -8.192 -0.831 1.00 92.69 92 LEU A CA 1
ATOM 740 C C . LEU A 1 92 ? 8.259 -8.646 -2.247 1.00 92.69 92 LEU A C 1
ATOM 742 O O . LEU A 1 92 ? 8.378 -7.867 -3.187 1.00 92.69 92 LEU A O 1
ATOM 746 N N . VAL A 1 93 ? 7.783 -9.885 -2.403 1.00 94.06 93 VAL A N 1
ATOM 747 C CA . VAL A 1 93 ? 7.417 -10.439 -3.717 1.00 94.06 93 VAL A CA 1
ATOM 748 C C . VAL A 1 93 ? 6.323 -9.603 -4.388 1.00 94.06 93 VAL A C 1
ATOM 750 O O . VAL A 1 93 ? 6.413 -9.321 -5.583 1.00 94.06 93 VAL A O 1
ATOM 753 N N . ARG A 1 94 ? 5.314 -9.154 -3.629 1.00 94.12 94 ARG A N 1
ATOM 754 C CA . ARG A 1 94 ? 4.245 -8.293 -4.154 1.00 94.12 94 ARG A CA 1
ATOM 755 C C . ARG A 1 94 ? 4.772 -6.934 -4.593 1.00 94.12 94 ARG A C 1
ATOM 757 O O . ARG A 1 94 ? 4.565 -6.573 -5.746 1.00 94.12 94 ARG A O 1
ATOM 764 N N . VAL A 1 95 ? 5.496 -6.226 -3.729 1.00 92.62 95 VAL A N 1
ATOM 765 C CA . VAL A 1 95 ? 6.060 -4.905 -4.045 1.00 92.62 95 VAL A CA 1
ATOM 766 C C . VAL A 1 95 ? 7.004 -4.995 -5.244 1.00 92.62 95 VAL A C 1
ATOM 768 O O . VAL A 1 95 ? 6.885 -4.210 -6.181 1.00 92.62 95 VAL A O 1
ATOM 771 N N . LYS A 1 96 ? 7.868 -6.018 -5.293 1.00 93.69 96 LYS A N 1
ATOM 772 C CA . LYS A 1 96 ? 8.728 -6.292 -6.452 1.00 93.69 96 LYS A CA 1
ATOM 773 C C . LYS A 1 96 ? 7.913 -6.451 -7.738 1.00 93.69 96 LYS A C 1
ATOM 775 O O . LYS A 1 96 ? 8.237 -5.817 -8.737 1.00 93.69 96 LYS A O 1
ATOM 780 N N . SER A 1 97 ? 6.822 -7.222 -7.705 1.00 95.12 97 SER A N 1
ATOM 781 C CA . SER A 1 97 ? 5.954 -7.391 -8.879 1.00 95.12 97 SER A CA 1
ATOM 782 C C . SER A 1 97 ? 5.347 -6.071 -9.371 1.00 95.12 97 SER A C 1
ATOM 784 O O . SER A 1 97 ? 5.146 -5.909 -10.573 1.00 95.12 97 SER A O 1
ATOM 786 N N . TRP A 1 98 ? 5.085 -5.109 -8.478 1.00 93.38 98 TRP A N 1
ATOM 787 C CA . TRP A 1 98 ? 4.536 -3.799 -8.845 1.00 93.38 98 TRP A CA 1
ATOM 788 C C . TRP A 1 98 ? 5.562 -2.925 -9.575 1.00 93.38 98 TRP A C 1
ATOM 790 O O . TRP A 1 98 ? 5.199 -2.198 -10.495 1.00 93.38 98 TRP A O 1
ATOM 800 N N . TYR A 1 99 ? 6.844 -3.036 -9.215 1.00 93.56 99 TYR A N 1
ATOM 801 C CA . TYR A 1 99 ? 7.933 -2.348 -9.916 1.00 93.56 99 TYR A CA 1
ATOM 802 C C . TYR A 1 99 ? 8.303 -2.997 -11.254 1.00 93.56 99 TYR A C 1
ATOM 804 O O . TYR A 1 99 ? 8.856 -2.324 -12.117 1.00 93.56 99 TYR A O 1
ATOM 812 N N . GLU A 1 100 ? 8.029 -4.286 -11.442 1.00 93.62 100 GLU A N 1
ATOM 813 C CA . GLU A 1 100 ? 8.455 -5.017 -12.645 1.00 93.62 100 GLU A CA 1
ATOM 814 C C . GLU A 1 100 ? 7.364 -5.181 -13.704 1.00 93.62 100 GLU A C 1
ATOM 816 O O . GLU A 1 100 ? 7.676 -5.510 -14.846 1.00 93.62 100 GLU A O 1
ATOM 821 N N . GLY A 1 101 ? 6.098 -4.976 -13.343 1.00 93.00 101 GLY A N 1
ATOM 822 C CA . GLY A 1 101 ? 4.968 -5.252 -14.221 1.00 93.00 101 GLY A CA 1
ATOM 823 C C . GLY A 1 101 ? 4.002 -4.093 -14.391 1.00 93.00 101 GLY A C 1
ATOM 824 O O . GLY A 1 101 ? 4.138 -3.044 -13.764 1.00 93.00 101 GLY A O 1
ATOM 825 N N . ASP A 1 102 ? 2.994 -4.300 -15.236 1.00 92.00 102 ASP A N 1
ATOM 826 C CA . ASP A 1 102 ? 1.918 -3.331 -15.415 1.00 92.00 102 ASP A CA 1
ATOM 827 C C . ASP A 1 102 ? 0.845 -3.543 -14.335 1.00 92.00 102 ASP A C 1
ATOM 829 O O . ASP A 1 102 ? 0.210 -4.596 -14.259 1.00 92.00 102 ASP A O 1
ATOM 833 N N . ILE A 1 103 ? 0.678 -2.562 -13.445 1.00 91.44 103 ILE A N 1
ATOM 834 C CA . ILE A 1 103 ? -0.371 -2.577 -12.412 1.00 91.44 103 ILE A CA 1
ATOM 835 C C . ILE A 1 103 ? -1.703 -2.024 -12.923 1.00 91.44 103 ILE A C 1
ATOM 837 O O . ILE A 1 103 ? -2.686 -2.029 -12.187 1.00 91.44 103 ILE A O 1
ATOM 841 N N . TRP A 1 104 ? -1.748 -1.534 -14.160 1.00 88.94 104 TRP A N 1
ATOM 842 C CA . TRP A 1 104 ? -2.932 -0.944 -14.772 1.00 88.94 104 TRP A CA 1
ATOM 843 C C . TRP A 1 104 ? -3.599 -1.870 -15.788 1.00 88.94 104 TRP A C 1
ATOM 845 O O . TRP A 1 104 ? -4.762 -1.651 -16.108 1.00 88.94 104 TRP A O 1
ATOM 855 N N . ASP A 1 105 ? -2.896 -2.897 -16.270 1.00 89.94 105 ASP A N 1
ATOM 856 C CA . ASP A 1 105 ? -3.465 -3.950 -17.114 1.00 89.94 105 ASP A CA 1
ATOM 857 C C . ASP A 1 105 ? -4.170 -5.015 -16.252 1.00 89.94 105 ASP A C 1
ATOM 859 O O . ASP A 1 105 ? -3.489 -5.768 -15.550 1.00 89.94 105 ASP A O 1
ATOM 863 N N . PRO A 1 106 ? -5.511 -5.151 -16.321 1.00 89.88 106 PRO A N 1
ATOM 864 C CA . PRO A 1 106 ? -6.258 -6.135 -15.538 1.00 89.88 106 PRO A CA 1
ATOM 865 C C . PRO A 1 106 ? -5.837 -7.592 -15.763 1.00 89.88 106 PRO A C 1
ATOM 867 O O . PRO A 1 106 ? -6.029 -8.434 -14.882 1.00 89.88 106 PRO A O 1
ATOM 870 N N . ASN A 1 107 ? -5.252 -7.895 -16.924 1.00 91.88 107 ASN A N 1
ATOM 871 C CA . ASN A 1 107 ? -4.789 -9.239 -17.262 1.00 91.88 107 ASN A CA 1
ATOM 872 C C . ASN A 1 107 ? -3.388 -9.534 -16.710 1.00 91.88 107 ASN A C 1
ATOM 874 O O . ASN A 1 107 ? -2.970 -10.692 -16.675 1.00 91.88 107 ASN A O 1
ATOM 878 N N . HIS A 1 108 ? -2.664 -8.513 -16.247 1.00 93.62 108 HIS A N 1
ATOM 879 C CA . HIS A 1 108 ? -1.304 -8.655 -15.754 1.00 93.62 108 HIS A CA 1
ATOM 880 C C . HIS A 1 108 ? -1.272 -9.077 -14.274 1.00 93.62 108 HIS A C 1
ATOM 882 O O . HIS 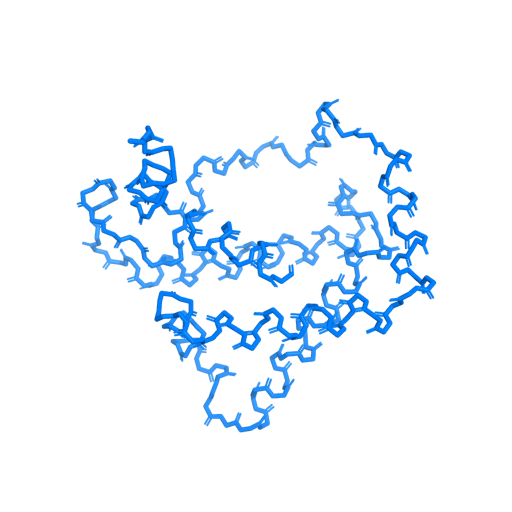A 1 108 ? -2.030 -8.591 -13.430 1.00 93.62 108 HIS A O 1
ATOM 888 N N . GLN A 1 109 ? -0.335 -9.960 -13.912 1.00 95.25 109 GLN A N 1
ATOM 889 C CA . GLN A 1 109 ? -0.200 -10.481 -12.541 1.00 95.25 109 GLN A CA 1
ATOM 890 C C . GLN A 1 109 ? 0.022 -9.383 -11.483 1.00 95.25 109 GLN A C 1
ATOM 892 O O . GLN A 1 109 ? -0.452 -9.489 -10.352 1.00 95.25 109 GLN A O 1
ATOM 897 N N . SER A 1 110 ? 0.718 -8.303 -11.846 1.00 94.69 110 SER A N 1
ATOM 898 C CA . SER A 1 110 ? 0.990 -7.176 -10.944 1.00 94.69 110 SER A CA 1
ATOM 899 C C . SER A 1 110 ? -0.280 -6.405 -10.595 1.00 94.69 110 SER A C 1
ATOM 901 O O . SER A 1 110 ? -0.456 -6.029 -9.437 1.00 94.69 110 SER A O 1
ATOM 903 N N . HIS A 1 111 ? -1.204 -6.242 -11.546 1.00 93.19 111 HIS A N 1
ATOM 904 C CA . HIS A 1 111 ? -2.523 -5.679 -11.272 1.00 93.19 111 HIS A CA 1
ATOM 905 C C . HIS A 1 111 ? -3.309 -6.563 -10.302 1.00 93.19 111 HIS A C 1
ATOM 907 O O . HIS A 1 111 ? -3.814 -6.087 -9.284 1.00 93.19 111 HIS A O 1
ATOM 913 N N . GLN A 1 112 ? -3.352 -7.874 -10.560 1.00 93.69 112 GLN A N 1
ATOM 914 C CA . GLN A 1 112 ? -4.028 -8.831 -9.676 1.00 93.69 112 GLN A CA 1
ATOM 915 C C . GLN A 1 112 ? -3.445 -8.802 -8.255 1.00 93.69 112 GLN A C 1
ATOM 917 O O . GLN A 1 112 ? -4.190 -8.858 -7.277 1.00 93.69 112 GLN A O 1
ATOM 922 N N . SER A 1 113 ? -2.123 -8.651 -8.137 1.00 95.62 113 SER A N 1
ATOM 923 C CA . SER A 1 113 ? -1.410 -8.485 -6.867 1.00 95.62 113 SER A CA 1
ATOM 924 C C . SER A 1 113 ? -1.864 -7.230 -6.105 1.00 95.62 113 SER A C 1
ATOM 926 O O . SER A 1 113 ? -2.204 -7.329 -4.923 1.00 95.62 113 SER A O 1
ATOM 928 N N . VAL A 1 114 ? -1.955 -6.067 -6.768 1.00 93.06 114 VAL A N 1
ATOM 929 C CA . VAL A 1 114 ? -2.474 -4.822 -6.161 1.00 93.06 114 VAL A CA 1
ATOM 930 C C . VAL A 1 114 ? -3.928 -4.994 -5.712 1.00 93.06 114 VAL A C 1
ATOM 932 O O . VAL A 1 114 ? -4.266 -4.680 -4.568 1.00 93.06 114 VAL A O 1
ATOM 935 N N . VAL A 1 115 ? -4.784 -5.562 -6.567 1.00 92.19 115 VAL A N 1
ATOM 936 C CA . VAL A 1 115 ? -6.195 -5.827 -6.243 1.00 92.19 115 VAL A CA 1
ATOM 937 C C . VAL A 1 115 ? -6.321 -6.783 -5.054 1.00 92.19 115 VAL A C 1
ATOM 939 O O . VAL A 1 115 ? -7.173 -6.584 -4.185 1.00 92.19 115 VAL A O 1
ATOM 942 N N . GLN A 1 116 ? -5.466 -7.806 -4.967 1.00 94.38 116 GLN A N 1
ATOM 943 C CA . GLN A 1 116 ? -5.442 -8.719 -3.827 1.00 94.38 116 GLN A CA 1
ATOM 944 C C . GLN A 1 116 ? -5.051 -7.989 -2.536 1.00 94.38 116 GLN A C 1
ATOM 946 O O . GLN A 1 116 ? -5.702 -8.196 -1.513 1.00 94.38 116 GLN A O 1
ATOM 951 N N . VAL A 1 117 ? -4.023 -7.133 -2.565 1.00 93.44 117 VAL A N 1
ATOM 952 C CA . VAL A 1 117 ? -3.615 -6.336 -1.393 1.00 93.44 117 VAL A CA 1
ATOM 953 C C . VAL A 1 117 ? -4.720 -5.401 -0.938 1.00 93.44 117 VAL A C 1
ATOM 955 O O . VAL A 1 117 ? -5.031 -5.379 0.252 1.00 93.44 117 VAL A O 1
ATOM 958 N N . ARG A 1 118 ? -5.390 -4.731 -1.875 1.00 91.50 118 ARG A N 1
ATOM 959 C CA . ARG A 1 118 ? -6.559 -3.909 -1.566 1.00 91.50 118 ARG A CA 1
ATOM 960 C C . ARG A 1 118 ? -7.646 -4.716 -0.862 1.00 91.50 118 ARG A C 1
ATOM 962 O O . ARG A 1 118 ? -8.054 -4.347 0.230 1.00 91.50 118 ARG A O 1
ATOM 969 N N . LYS A 1 119 ? -8.036 -5.874 -1.410 1.00 93.06 119 LYS A N 1
ATOM 970 C CA . LYS A 1 119 ? -9.026 -6.768 -0.779 1.00 93.06 119 LYS A CA 1
ATOM 971 C C . LYS A 1 119 ? -8.607 -7.213 0.626 1.00 93.06 119 LYS A C 1
ATOM 973 O O . LYS A 1 119 ? -9.460 -7.314 1.505 1.00 93.06 119 LYS A O 1
ATOM 978 N N . MET A 1 120 ? -7.316 -7.481 0.848 1.00 94.31 120 MET A N 1
ATOM 979 C CA . MET A 1 120 ? -6.798 -7.832 2.175 1.00 94.31 120 MET A CA 1
ATOM 980 C C . MET A 1 120 ? -6.953 -6.672 3.166 1.00 94.31 120 MET A C 1
ATOM 982 O O . MET A 1 120 ? -7.467 -6.900 4.258 1.00 94.31 120 MET A O 1
ATOM 986 N N . HIS A 1 121 ? -6.572 -5.447 2.790 1.00 94.44 121 HIS A N 1
ATOM 987 C CA . HIS A 1 121 ? -6.736 -4.272 3.652 1.00 94.44 121 HIS A CA 1
ATOM 988 C C . HIS A 1 121 ? -8.209 -3.962 3.925 1.00 94.44 121 HIS A C 1
ATOM 990 O O . HIS A 1 121 ? -8.579 -3.828 5.087 1.00 94.44 121 HIS A O 1
ATOM 996 N N . THR A 1 122 ? -9.067 -3.970 2.899 1.00 93.44 122 THR A N 1
ATOM 997 C CA . THR A 1 122 ? -10.516 -3.772 3.061 1.00 93.44 122 THR A CA 1
ATOM 998 C C . THR A 1 122 ? -11.126 -4.801 4.009 1.00 93.44 122 THR A C 1
ATOM 1000 O O . THR A 1 122 ? -11.964 -4.460 4.838 1.00 93.44 122 THR A O 1
ATOM 1003 N N . LYS A 1 123 ? -10.713 -6.073 3.924 1.00 94.69 123 LYS A N 1
ATOM 1004 C CA . LYS A 1 123 ? -11.207 -7.108 4.839 1.00 94.69 123 LYS A CA 1
ATOM 1005 C C . LYS A 1 123 ? -10.823 -6.799 6.289 1.00 94.69 123 LYS A C 1
ATOM 1007 O O . LYS A 1 123 ? -11.693 -6.784 7.150 1.00 94.69 123 LYS A O 1
ATOM 1012 N N . VAL A 1 124 ? -9.542 -6.529 6.547 1.00 95.69 124 VAL A N 1
ATOM 1013 C CA . VAL A 1 124 ? -9.055 -6.241 7.908 1.00 95.69 124 VAL A CA 1
ATOM 1014 C C . VAL A 1 124 ? -9.677 -4.952 8.458 1.00 95.69 124 VAL A C 1
ATOM 1016 O O . VAL A 1 124 ? -10.059 -4.917 9.623 1.00 95.69 124 VAL A O 1
ATOM 1019 N N . SER A 1 125 ? -9.837 -3.927 7.618 1.00 95.00 125 SER A N 1
ATOM 1020 C CA . SER A 1 125 ? -10.540 -2.677 7.934 1.00 95.00 125 SER A CA 1
ATOM 1021 C C . SER A 1 125 ? -11.969 -2.948 8.414 1.00 95.00 125 SER A C 1
ATOM 1023 O O . SER A 1 125 ? -12.342 -2.545 9.515 1.00 95.00 125 SER A O 1
ATOM 1025 N N . LYS A 1 126 ? -12.753 -3.718 7.651 1.00 93.50 126 LYS A N 1
ATOM 1026 C CA . LYS A 1 126 ? -14.129 -4.082 8.024 1.00 93.50 126 LYS A CA 1
ATOM 1027 C C . LYS A 1 126 ? -14.203 -4.902 9.308 1.00 93.50 126 LYS A C 1
ATOM 1029 O O . LYS A 1 126 ? -15.080 -4.655 10.131 1.00 93.50 126 LYS A O 1
ATOM 1034 N N . ASP A 1 127 ? -13.289 -5.852 9.483 1.00 95.12 127 ASP A N 1
ATOM 1035 C CA . ASP A 1 127 ? -13.255 -6.704 10.673 1.00 95.12 127 ASP A CA 1
ATOM 1036 C C . ASP A 1 127 ? -12.960 -5.880 11.943 1.00 95.12 127 ASP A C 1
ATOM 1038 O O . ASP A 1 127 ? -13.610 -6.079 12.969 1.00 95.12 127 ASP A O 1
ATOM 1042 N N . LEU A 1 128 ? -12.024 -4.923 11.876 1.00 95.50 128 LEU A N 1
ATOM 1043 C CA . LEU A 1 128 ? -11.623 -4.086 13.017 1.00 95.50 128 LEU A CA 1
ATOM 1044 C C . LEU A 1 128 ? -12.604 -2.955 13.342 1.00 95.50 128 LEU A C 1
ATOM 1046 O O . LEU A 1 128 ? -12.661 -2.506 14.485 1.00 95.50 1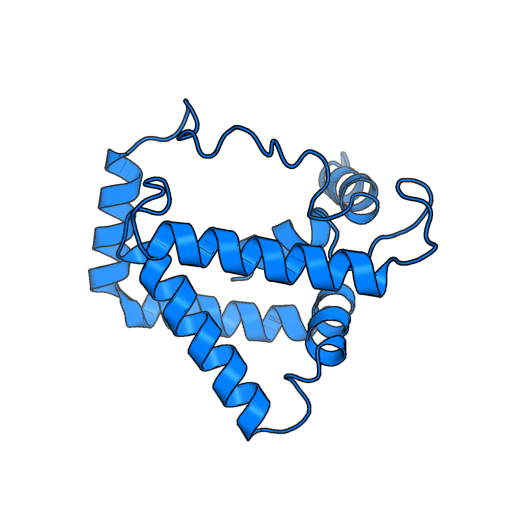28 LEU A O 1
ATOM 1050 N N . ASN A 1 129 ? -13.360 -2.485 12.352 1.00 95.56 129 ASN A N 1
ATOM 1051 C CA . ASN A 1 129 ? -14.295 -1.372 12.514 1.00 95.56 129 ASN A CA 1
ATOM 1052 C C . ASN A 1 129 ? -15.758 -1.817 12.620 1.00 95.56 129 ASN A C 1
ATOM 1054 O O . ASN A 1 129 ? -16.671 -0.999 12.506 1.00 95.56 129 ASN A O 1
ATOM 1058 N N . LYS A 1 130 ? -16.012 -3.112 12.831 1.00 94.38 130 LYS A N 1
ATOM 1059 C CA . LYS A 1 130 ? -17.369 -3.638 12.970 1.00 94.38 130 LYS A CA 1
ATOM 1060 C C . LYS A 1 130 ? -18.102 -2.944 14.124 1.00 94.38 130 LYS A C 1
ATOM 1062 O O . LYS A 1 130 ? -17.693 -3.053 15.275 1.00 94.38 130 LYS A O 1
ATOM 1067 N N . GLY A 1 131 ? -19.222 -2.298 13.806 1.00 91.56 131 GLY A N 1
ATOM 1068 C CA . GLY A 1 131 ? -20.066 -1.603 14.782 1.00 91.56 131 GLY A CA 1
ATOM 1069 C C . GLY A 1 131 ? -19.664 -0.156 15.074 1.00 91.56 131 GLY A C 1
ATOM 1070 O O . GLY A 1 131 ? -20.339 0.469 15.882 1.00 91.56 131 GLY A O 1
ATOM 1071 N N . LYS A 1 132 ? -18.621 0.371 14.419 1.00 92.19 132 LYS A N 1
ATOM 1072 C CA . LYS A 1 132 ? -18.249 1.787 14.500 1.00 92.19 132 LYS A CA 1
ATOM 1073 C C . LYS A 1 132 ? -19.027 2.632 13.500 1.00 92.19 132 LYS A C 1
ATOM 1075 O O . LYS A 1 132 ? -19.266 2.187 12.372 1.00 92.19 132 LYS A O 1
ATOM 1080 N N . GLU A 1 133 ? -19.349 3.862 13.881 1.00 87.75 133 GLU A N 1
ATOM 1081 C CA . GLU A 1 133 ? -19.912 4.852 12.963 1.00 87.75 133 GLU A CA 1
ATOM 1082 C C . GLU A 1 133 ? -18.796 5.665 12.285 1.00 87.75 133 GLU A C 1
ATOM 1084 O O . GLU A 1 133 ? -18.006 6.366 12.922 1.00 87.75 133 GLU A O 1
ATOM 1089 N N . GLU A 1 134 ? -18.717 5.568 10.957 1.00 81.62 134 GLU A N 1
ATOM 1090 C CA . GLU A 1 134 ? -17.726 6.298 10.164 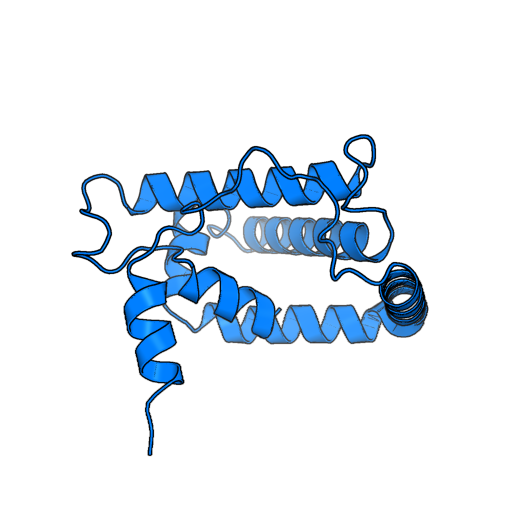1.00 81.62 134 GLU A CA 1
ATOM 1091 C C . GLU A 1 134 ? -17.953 7.817 10.251 1.00 81.62 134 GLU A C 1
ATOM 1093 O O . GLU A 1 134 ? -19.085 8.275 10.370 1.00 81.62 134 GLU A O 1
ATOM 1098 N N . MET A 1 135 ? -16.888 8.622 10.151 1.00 86.31 135 MET A N 1
ATOM 1099 C CA . MET A 1 135 ? -16.891 10.083 10.356 1.00 86.31 135 MET A CA 1
ATOM 1100 C C . MET A 1 135 ? -17.154 10.538 11.802 1.00 86.31 135 MET A C 1
ATOM 1102 O O . MET A 1 135 ? -16.732 11.642 12.161 1.00 86.31 135 MET A O 1
ATOM 1106 N N . ALA A 1 136 ? -17.798 9.716 12.635 1.00 82.12 136 ALA A N 1
ATOM 1107 C CA . ALA A 1 136 ? -17.954 9.959 14.067 1.00 82.12 136 ALA A CA 1
ATOM 1108 C C . ALA A 1 136 ? -16.732 9.462 14.859 1.00 82.12 136 ALA A C 1
ATOM 1110 O O . ALA A 1 136 ? -16.264 10.152 15.768 1.00 82.12 136 ALA A O 1
ATOM 1111 N N . GLU A 1 137 ? -16.175 8.315 14.466 1.00 88.88 137 GLU A N 1
ATOM 1112 C CA . GLU A 1 137 ? -15.080 7.634 15.161 1.00 88.88 137 GLU A CA 1
ATOM 1113 C C . GLU A 1 137 ? -13.774 7.592 14.354 1.00 88.88 137 GLU A C 1
ATOM 1115 O O . GLU A 1 137 ? -13.758 7.737 13.131 1.00 88.88 137 GLU A O 1
ATOM 1120 N N . GLU A 1 138 ? -12.661 7.356 15.053 1.00 92.00 138 GLU A N 1
ATOM 1121 C CA . GLU A 1 138 ? -11.400 6.979 14.414 1.00 92.00 138 GLU A CA 1
ATOM 1122 C C . GLU A 1 138 ? -11.453 5.525 13.928 1.00 92.00 138 GLU A C 1
ATOM 1124 O O . GLU A 1 138 ? -11.774 4.576 14.665 1.00 92.00 138 GLU A O 1
ATOM 1129 N N . MET A 1 139 ? -11.090 5.353 12.662 1.00 94.56 139 MET A N 1
ATOM 1130 C CA . MET A 1 139 ? -11.138 4.082 11.962 1.00 94.56 139 MET A CA 1
ATOM 1131 C C . MET A 1 139 ? -9.772 3.401 12.026 1.00 94.56 139 MET A C 1
ATOM 1133 O O . MET A 1 139 ? -8.729 4.017 11.840 1.00 94.56 139 MET A O 1
ATOM 1137 N N . SER A 1 140 ? -9.763 2.095 12.265 1.00 94.62 140 SER A N 1
ATOM 1138 C CA . SER A 1 140 ? -8.563 1.271 12.109 1.00 94.62 140 SER A CA 1
ATOM 1139 C C . SER A 1 140 ? -8.315 0.991 10.627 1.00 94.62 140 SER A C 1
ATOM 1141 O O . SER A 1 140 ? -9.262 0.652 9.926 1.00 94.62 140 SER A O 1
ATOM 1143 N N . LEU A 1 141 ? -7.067 1.083 10.150 1.00 94.12 141 LEU A N 1
ATOM 1144 C CA . LEU A 1 141 ? -6.773 1.088 8.703 1.00 94.12 141 LEU A CA 1
ATOM 1145 C C . LEU A 1 141 ? -7.598 2.154 7.970 1.00 94.12 141 LEU A C 1
ATOM 1147 O O . LEU A 1 141 ? -8.346 1.870 7.033 1.00 94.12 141 LEU A O 1
ATOM 1151 N N . SER A 1 142 ? -7.477 3.386 8.439 1.00 94.69 142 SER A N 1
ATOM 1152 C CA . SER A 1 142 ? -8.074 4.556 7.810 1.00 94.69 142 SER A CA 1
ATOM 1153 C C . SER A 1 142 ? -7.332 4.971 6.525 1.00 94.69 142 SER A C 1
ATOM 1155 O O . SER A 1 142 ? -6.243 4.472 6.223 1.00 94.69 142 SER A O 1
ATOM 1157 N N . GLN A 1 143 ? -7.878 5.920 5.758 1.00 92.50 143 GLN A N 1
ATOM 1158 C CA . GLN A 1 143 ? -7.157 6.537 4.628 1.00 92.50 143 GLN A CA 1
ATOM 1159 C C . GLN A 1 143 ? -5.858 7.224 5.074 1.00 92.50 143 GLN A C 1
ATOM 1161 O O . GLN A 1 143 ? -4.861 7.219 4.342 1.00 92.50 143 GLN A O 1
ATOM 1166 N N . PHE A 1 144 ? -5.849 7.786 6.286 1.00 93.56 144 PHE A N 1
ATOM 1167 C CA . PHE A 1 144 ? -4.637 8.333 6.886 1.00 93.56 144 PHE A CA 1
ATOM 1168 C C . PHE A 1 144 ? -3.579 7.240 7.086 1.00 93.56 144 PHE A C 1
ATO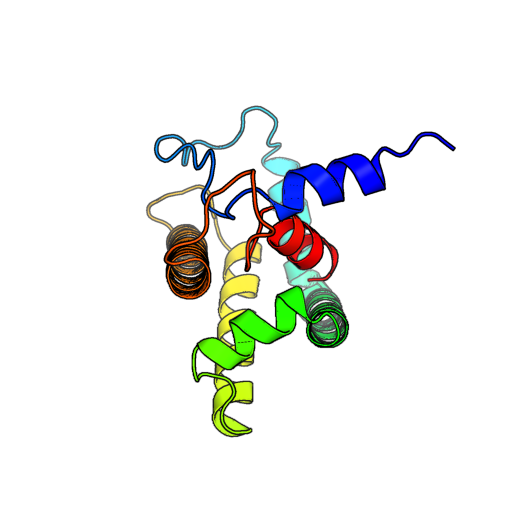M 1170 O O . PHE A 1 144 ? -2.459 7.387 6.599 1.00 93.56 144 PHE A O 1
ATOM 1177 N N . ASP A 1 145 ? -3.947 6.106 7.689 1.00 94.88 145 ASP A N 1
ATOM 1178 C CA . ASP A 1 145 ? -3.031 4.976 7.906 1.00 94.88 145 ASP A CA 1
ATOM 1179 C C . ASP A 1 145 ? -2.464 4.421 6.589 1.00 94.88 145 ASP A C 1
ATOM 1181 O O . ASP A 1 145 ? -1.273 4.105 6.499 1.00 94.88 145 ASP A O 1
ATOM 1185 N N . MET A 1 146 ? -3.296 4.336 5.544 1.00 93.88 146 MET A N 1
ATOM 1186 C CA . MET A 1 146 ? -2.859 3.930 4.204 1.00 93.88 146 MET A CA 1
ATOM 1187 C C . MET A 1 146 ? -1.829 4.901 3.619 1.00 93.88 146 MET A C 1
ATOM 1189 O O . MET A 1 146 ? -0.831 4.467 3.043 1.00 93.88 146 MET A O 1
ATOM 1193 N N . THR A 1 147 ? -2.039 6.205 3.808 1.00 92.56 147 THR A N 1
ATOM 1194 C CA . THR A 1 147 ? -1.129 7.251 3.323 1.00 92.56 147 THR A CA 1
ATOM 1195 C C . THR A 1 147 ? 0.194 7.238 4.081 1.00 92.56 147 THR A C 1
ATOM 1197 O O . THR A 1 147 ? 1.257 7.281 3.464 1.00 92.56 147 THR A O 1
ATOM 1200 N N . VAL A 1 148 ? 0.147 7.117 5.411 1.00 92.38 148 VAL A N 1
ATOM 1201 C CA . VAL A 1 148 ? 1.341 6.983 6.257 1.00 92.38 148 VAL A CA 1
ATOM 1202 C C . VAL A 1 148 ? 2.138 5.741 5.856 1.00 92.38 148 VAL A C 1
ATOM 1204 O O . VAL A 1 148 ? 3.356 5.815 5.704 1.00 92.38 148 VAL A O 1
ATOM 1207 N N . THR A 1 149 ? 1.452 4.623 5.595 1.00 92.56 149 THR A N 1
ATOM 1208 C CA . THR A 1 149 ? 2.084 3.385 5.122 1.00 92.56 149 THR A CA 1
ATOM 1209 C C . THR A 1 149 ? 2.767 3.578 3.771 1.00 92.56 149 THR A C 1
ATOM 1211 O O . THR A 1 149 ? 3.905 3.158 3.619 1.00 92.56 149 THR A O 1
ATOM 1214 N N . GLN A 1 150 ? 2.118 4.237 2.807 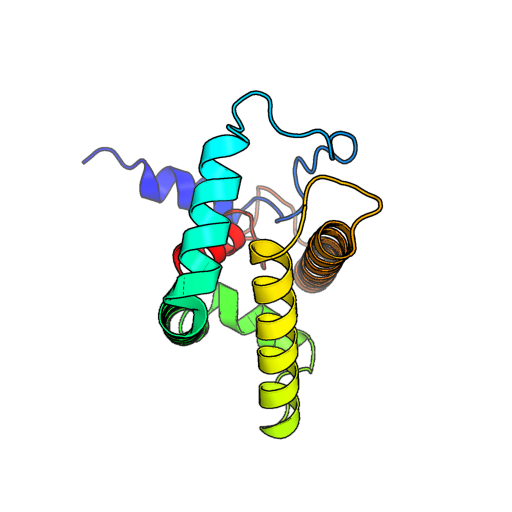1.00 90.25 150 GLN A N 1
ATOM 1215 C CA . GLN A 1 150 ? 2.696 4.497 1.483 1.00 90.25 150 GLN A CA 1
ATOM 1216 C C . GLN A 1 150 ? 3.877 5.481 1.520 1.00 90.25 150 GLN A C 1
ATOM 1218 O O . GLN A 1 150 ? 4.766 5.404 0.680 1.00 90.25 150 GLN A O 1
ATOM 1223 N N . PHE A 1 151 ? 3.883 6.433 2.454 1.00 88.31 151 PHE A N 1
ATOM 1224 C CA . PHE A 1 151 ? 5.013 7.347 2.625 1.00 88.31 151 PHE A CA 1
ATOM 1225 C C . PHE A 1 151 ? 6.206 6.657 3.291 1.00 88.31 151 PHE A C 1
ATOM 1227 O O . PHE A 1 151 ? 7.355 6.931 2.950 1.00 88.31 151 PHE A O 1
ATOM 1234 N N . GLY A 1 152 ? 5.924 5.786 4.262 1.00 82.75 152 GLY A N 1
ATOM 1235 C CA . GLY A 1 152 ? 6.944 5.046 4.986 1.00 82.75 152 GLY A CA 1
ATOM 1236 C C . GLY A 1 152 ? 7.543 3.900 4.178 1.00 82.75 152 GLY A C 1
ATOM 1237 O O . GLY A 1 152 ? 8.734 3.672 4.327 1.00 82.75 152 GLY A O 1
ATOM 1238 N N . ALA A 1 153 ? 6.752 3.193 3.364 1.00 72.62 153 ALA A N 1
ATOM 1239 C CA . ALA A 1 153 ? 7.155 1.992 2.626 1.00 72.62 153 ALA A CA 1
ATOM 1240 C C . ALA A 1 153 ? 7.390 2.268 1.135 1.00 72.62 153 ALA A C 1
ATOM 1242 O O . ALA A 1 153 ? 6.414 2.536 0.397 1.00 72.62 153 ALA A O 1
#

Foldseek 3Di:
DDPVPVVCCLQQQLAFLCPVVPVPPLDDPPPDDVVVLVVQLVVCVVCVVVVVVQLVQLVVVLCVDPLSVVLVVVVVCPVDPVSVVVVVVLVSVLVNLCSNDDLSDPVRPNVVSVVVVSVSLNVSQCVQCPPPDGPVDGGRNTSVSVVSSVVSD

Organism: NCBI:txid334625

Radius of gyration: 16.62 Å; chains: 1; bounding box: 39×46×37 Å

Secondary structure (DSSP, 8-state):
---HHHHHHHHHTTSBTTTT--TT--S--TT--HHHHHHHHHHHHHTHHHHHHHHHHHHHHHTTSHHHHHHHHHTSTTSSHHHHHHHHHHHHHHHHHHHHS-SS-TTSHHHHHHHHHHHHHHHHHHHHTTTPPTTTSPPTTBHHHHHHHHHH-

Sequence (153 aa):
MNNRFDHFEQIGSKVLCEKNDISDKTSVPQWLDKDKIRRAQSLAKNHFFGVFFAHLSGLILLVHIKSILIPLISTGNSRSVAHLFGRYLRTLVRVKSWYEGDIWDPNHQSHQSVVQVRKMHTKVSKDLNKGKEEMAEEMSLSQFDMTVTQFGA

pLDDT: mean 89.25, std 10.34, range [46.97, 96.62]